Protein AF-A0A5E4MM31-F1 (afdb_monomer)

Solvent-accessible surface area (backbone atoms only — not comparable to full-atom values): 7893 Å² total; per-residue (Å²): 67,57,64,71,58,38,49,63,69,48,47,94,37,66,90,43,96,58,33,68,58,44,39,54,55,53,44,71,45,89,73,89,86,83,89,79,88,56,90,62,36,55,62,55,51,48,58,50,36,41,54,64,51,19,74,62,14,38,76,76,40,54,88,17,50,13,29,71,58,28,82,35,65,78,46,28,76,72,86,76,57,89,46,74,68,46,42,56,56,48,40,58,70,76,43,64,86,67,53,69,68,57,42,57,75,74,40,44,69,45,54,75,69,66,48,59,45,77,41,82,90,77,74,42,76,46,68,70,77,79,129

InterPro domains:
  IPR001564 Nucleoside diphosphate kinase [PR01243] (9-28)
  IPR001564 Nucleoside diphosphate kinase [PR01243] (29-46)
  IPR001564 Nucleoside diphosphate kinase [PR01243] (76-95)
  IPR034907 Nucleoside diphosphate kinase-like domain [PF00334] (2-97)
  IPR034907 Nucleoside diphosphate kinase-like domain [SM00562] (1-102)
  IPR036850 Nucleoside diphosphate kinase-like domain superfamily [G3DSA:3.30.70.141] (1-127)
  IPR036850 Nucleoside diphosphate kinase-like domain superfamily [SSF54919] (3-108)
  IPR037994 Nucleoside diphosphate kinase 6 [PTHR46956] (3-128)

Structure (mmCIF, N/CA/C/O backbone):
data_AF-A0A5E4MM31-F1
#
_entry.id   AF-A0A5E4MM31-F1
#
loop_
_atom_site.group_PDB
_atom_site.id
_atom_site.type_symbol
_atom_site.label_atom_id
_atom_site.label_alt_id
_atom_site.label_comp_id
_atom_site.label_asym_id
_atom_site.label_entity_id
_atom_site.label_seq_id
_atom_site.pdbx_PDB_ins_code
_atom_site.Cartn_x
_atom_site.Cartn_y
_atom_site.Cartn_z
_atom_site.occupancy
_atom_site.B_iso_or_equiv
_atom_site.auth_seq_id
_atom_site.auth_comp_id
_atom_site.auth_asym_id
_atom_site.auth_atom_id
_atom_site.pdbx_PDB_model_num
ATOM 1 N N . MET A 1 1 ? 4.629 13.028 -1.907 1.00 87.81 1 MET A N 1
ATOM 2 C CA . MET A 1 1 ? 5.553 12.596 -0.826 1.00 87.81 1 MET A CA 1
ATOM 3 C C . MET A 1 1 ? 6.885 13.344 -0.938 1.00 87.81 1 MET A C 1
ATOM 5 O O . MET A 1 1 ? 7.306 13.602 -2.060 1.00 87.81 1 MET A O 1
ATOM 9 N N . LYS A 1 2 ? 7.545 13.719 0.173 1.00 92.50 2 LYS A N 1
ATOM 10 C CA . LYS A 1 2 ? 8.907 14.309 0.126 1.00 92.50 2 LYS A CA 1
ATOM 11 C C . LYS A 1 2 ? 9.955 13.233 -0.203 1.00 92.50 2 LYS A C 1
ATOM 13 O O . LYS A 1 2 ? 9.744 12.073 0.135 1.00 92.50 2 LYS A O 1
ATOM 18 N N . LEU A 1 3 ? 11.087 13.615 -0.807 1.00 93.75 3 LEU A N 1
ATOM 19 C CA . LEU A 1 3 ? 12.137 12.676 -1.239 1.00 93.75 3 LEU A CA 1
ATOM 20 C C . LEU A 1 3 ? 12.633 11.764 -0.111 1.00 93.75 3 LEU A C 1
ATOM 22 O O . LEU A 1 3 ? 12.532 10.549 -0.227 1.00 93.75 3 LEU A O 1
ATOM 26 N N . GLU A 1 4 ? 13.059 12.347 1.006 1.00 94.56 4 GLU A N 1
ATOM 27 C CA . GLU A 1 4 ? 13.555 11.599 2.169 1.00 94.56 4 GLU A CA 1
ATOM 28 C C . GLU A 1 4 ? 12.521 10.589 2.704 1.00 94.56 4 GLU A C 1
ATOM 30 O O . GLU A 1 4 ? 12.851 9.462 3.071 1.00 94.56 4 GLU A O 1
ATOM 35 N N . GLN A 1 5 ? 11.237 10.966 2.705 1.00 94.69 5 GLN A N 1
ATOM 36 C CA . GLN A 1 5 ? 10.150 10.086 3.130 1.00 94.69 5 GLN A CA 1
ATOM 37 C C . GLN A 1 5 ? 9.981 8.903 2.164 1.00 94.69 5 GLN A C 1
ATOM 39 O O . GLN A 1 5 ? 9.809 7.774 2.619 1.00 94.69 5 GLN A O 1
ATOM 44 N N . ALA A 1 6 ? 10.090 9.136 0.851 1.00 95.44 6 ALA A N 1
ATOM 45 C CA . ALA A 1 6 ? 10.018 8.087 -0.168 1.00 95.44 6 ALA A CA 1
ATOM 46 C C . ALA A 1 6 ? 11.206 7.119 -0.100 1.00 95.44 6 ALA A C 1
ATOM 48 O O . ALA A 1 6 ? 11.021 5.908 -0.220 1.00 95.44 6 ALA A O 1
ATOM 49 N N . GLU A 1 7 ? 12.416 7.623 0.137 1.00 95.69 7 GLU A N 1
ATOM 50 C CA . GLU A 1 7 ? 13.608 6.786 0.307 1.00 95.69 7 GLU A CA 1
ATOM 51 C C . GLU A 1 7 ? 13.503 5.894 1.547 1.00 95.69 7 GLU A C 1
ATOM 53 O O . GLU A 1 7 ? 13.798 4.699 1.481 1.00 95.69 7 GLU A O 1
ATOM 58 N N . ARG A 1 8 ? 13.014 6.445 2.667 1.00 95.00 8 ARG A N 1
ATOM 59 C CA . ARG A 1 8 ? 12.719 5.664 3.878 1.00 95.00 8 ARG A CA 1
ATOM 60 C C . ARG A 1 8 ? 11.650 4.605 3.619 1.00 95.00 8 ARG A C 1
ATOM 62 O O . ARG A 1 8 ? 11.798 3.477 4.084 1.00 95.00 8 ARG A O 1
ATOM 69 N N . PHE A 1 9 ? 10.605 4.955 2.871 1.00 94.00 9 PHE A N 1
ATOM 70 C CA . PHE A 1 9 ? 9.503 4.054 2.539 1.00 94.00 9 PHE A CA 1
ATOM 71 C C . PHE A 1 9 ? 9.973 2.848 1.712 1.00 94.00 9 PHE A C 1
ATOM 73 O O . PHE A 1 9 ? 9.677 1.710 2.064 1.00 94.00 9 PHE A O 1
ATOM 80 N N . TYR A 1 10 ? 10.779 3.075 0.6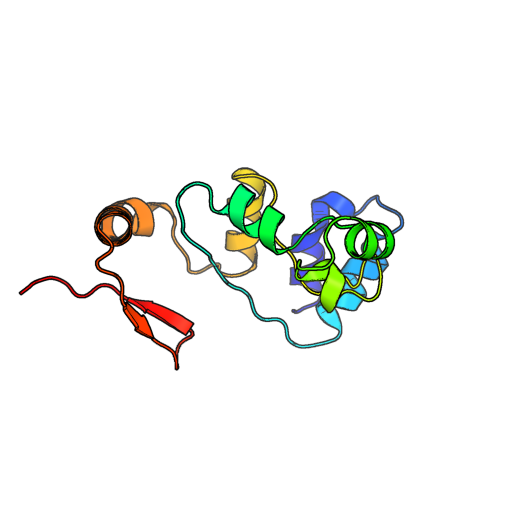70 1.00 93.88 10 TYR A N 1
ATOM 81 C CA . TYR A 1 10 ? 11.289 2.021 -0.219 1.00 93.88 10 TYR A CA 1
ATOM 82 C C . TYR A 1 10 ? 12.664 1.473 0.173 1.00 93.88 10 TYR A C 1
ATOM 84 O O . TYR A 1 10 ? 13.336 0.848 -0.652 1.00 93.88 10 TYR A O 1
ATOM 92 N N . ASN A 1 11 ? 13.107 1.677 1.414 1.00 93.69 11 ASN A N 1
ATOM 93 C CA . ASN A 1 11 ? 14.459 1.314 1.837 1.00 93.69 11 ASN A CA 1
ATOM 94 C C . ASN A 1 11 ? 14.776 -0.182 1.628 1.00 93.69 11 ASN A C 1
ATOM 96 O O . ASN A 1 11 ? 15.894 -0.536 1.257 1.00 93.69 11 ASN A O 1
ATOM 100 N N . GLU A 1 12 ? 13.786 -1.069 1.765 1.00 91.56 12 GLU A N 1
ATOM 101 C CA . GLU A 1 12 ? 13.943 -2.512 1.507 1.00 91.56 12 GLU A CA 1
ATOM 102 C C . GLU A 1 12 ? 14.254 -2.848 0.034 1.00 91.56 12 GLU A C 1
ATOM 104 O O . GLU A 1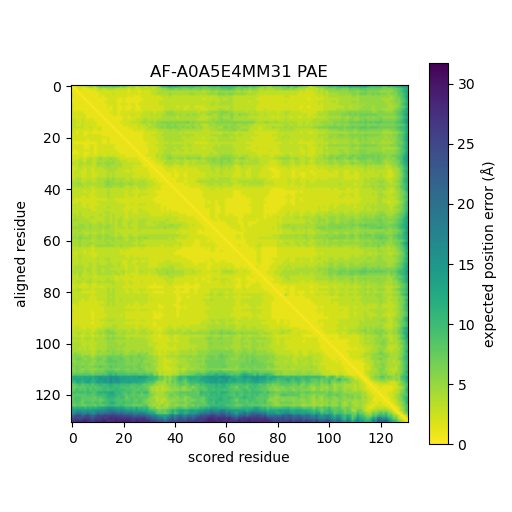 12 ? 14.744 -3.931 -0.290 1.00 91.56 12 GLU A O 1
ATOM 109 N N . HIS A 1 13 ? 13.994 -1.913 -0.879 1.00 92.75 13 HIS A N 1
ATOM 110 C CA . HIS A 1 13 ? 14.273 -2.045 -2.303 1.00 92.75 13 HIS A CA 1
ATOM 111 C C . HIS A 1 13 ? 15.531 -1.300 -2.743 1.00 92.75 13 HIS A C 1
ATOM 113 O O . HIS A 1 13 ? 15.831 -1.333 -3.930 1.00 92.75 13 HIS A O 1
ATOM 119 N N . LYS A 1 14 ? 16.300 -0.681 -1.838 1.00 94.81 14 LYS A N 1
ATOM 120 C CA . LYS A 1 14 ? 17.444 0.187 -2.178 1.00 94.81 14 LYS A CA 1
ATOM 121 C C . LYS A 1 14 ? 18.491 -0.458 -3.098 1.00 94.81 14 LYS A C 1
ATOM 123 O O . LYS A 1 14 ? 19.108 0.231 -3.901 1.00 94.81 14 LYS A O 1
ATOM 128 N N . SER A 1 15 ? 18.669 -1.778 -3.022 1.00 95.38 15 SER A N 1
ATOM 129 C CA . SER A 1 15 ? 19.595 -2.542 -3.876 1.00 95.38 15 SER A CA 1
ATOM 130 C C . SER A 1 15 ? 18.993 -3.020 -5.205 1.00 95.38 15 SER A C 1
ATOM 132 O O . SER A 1 15 ? 19.680 -3.653 -6.008 1.00 95.38 15 SER A O 1
ATOM 134 N N . LYS A 1 16 ? 17.705 -2.771 -5.460 1.00 95.44 16 LYS A N 1
ATOM 135 C CA . LYS A 1 16 ? 17.003 -3.228 -6.664 1.00 95.44 16 LYS A CA 1
ATOM 136 C C . LYS A 1 16 ? 17.157 -2.211 -7.793 1.00 95.44 16 LYS A C 1
ATOM 138 O O . LYS A 1 16 ? 17.020 -1.010 -7.588 1.00 95.44 16 LYS A O 1
ATOM 143 N N . PHE A 1 17 ? 17.328 -2.703 -9.021 1.00 94.50 17 PHE A N 1
ATOM 144 C CA . PHE A 1 17 ? 17.510 -1.867 -10.219 1.00 94.50 17 PHE A CA 1
ATOM 145 C C . PHE A 1 17 ? 16.361 -0.870 -10.476 1.00 94.50 17 PHE A C 1
ATOM 147 O O . PHE A 1 17 ? 16.546 0.132 -11.160 1.00 94.50 17 PHE A O 1
ATOM 154 N N . PHE A 1 18 ? 15.166 -1.138 -9.942 1.00 91.81 18 PHE A N 1
ATOM 155 C CA . PHE A 1 18 ? 13.984 -0.288 -10.090 1.00 91.81 18 PHE A CA 1
ATOM 156 C C . PHE A 1 18 ? 13.802 0.741 -8.960 1.00 91.81 18 PHE A C 1
ATOM 158 O O . PHE A 1 18 ? 12.880 1.550 -9.046 1.00 91.81 18 PHE A O 1
ATOM 165 N N . TYR A 1 19 ? 14.651 0.745 -7.926 1.00 95.19 19 TYR A N 1
ATOM 166 C CA . TYR A 1 19 ? 14.521 1.615 -6.748 1.00 95.19 19 TYR A CA 1
ATOM 167 C C . TYR A 1 19 ? 14.386 3.096 -7.106 1.00 95.19 19 TYR A C 1
ATOM 169 O O . TYR A 1 19 ? 13.400 3.734 -6.745 1.00 95.19 19 TYR A O 1
ATOM 177 N N . ASN A 1 20 ? 15.328 3.617 -7.898 1.00 94.75 20 ASN A N 1
ATOM 178 C CA . ASN A 1 20 ? 15.324 5.024 -8.302 1.00 94.75 20 ASN A CA 1
ATOM 179 C C . ASN A 1 20 ? 14.021 5.393 -9.019 1.00 94.75 20 ASN A C 1
ATOM 181 O O . ASN A 1 20 ? 13.465 6.460 -8.791 1.00 94.75 20 ASN A O 1
ATOM 185 N N . ARG A 1 21 ? 13.478 4.478 -9.833 1.00 94.31 21 ARG A N 1
ATOM 186 C CA . ARG A 1 21 ? 12.209 4.701 -10.533 1.00 94.31 21 ARG A CA 1
ATOM 187 C C . ARG A 1 21 ? 11.024 4.781 -9.565 1.00 94.31 21 ARG A C 1
ATOM 189 O O . ARG A 1 21 ? 10.141 5.602 -9.799 1.00 94.31 21 ARG A O 1
ATOM 196 N N . LEU A 1 22 ? 11.003 3.965 -8.506 1.00 93.31 22 LEU A N 1
ATOM 197 C CA . LEU A 1 22 ? 9.963 4.017 -7.468 1.00 93.31 22 LEU A CA 1
ATOM 198 C C . LEU A 1 22 ? 10.006 5.341 -6.708 1.00 93.31 22 LEU A C 1
ATOM 200 O O . LEU A 1 22 ? 8.984 6.019 -6.612 1.00 93.31 22 LEU A O 1
ATOM 204 N N . VAL A 1 23 ? 11.191 5.730 -6.230 1.00 95.19 23 VAL A N 1
ATOM 205 C CA . VAL A 1 23 ? 11.381 6.978 -5.480 1.00 95.19 23 VAL A CA 1
ATOM 206 C C . VAL A 1 23 ? 10.989 8.176 -6.341 1.00 95.19 23 VAL A C 1
ATOM 208 O O . VAL A 1 23 ? 10.117 8.941 -5.939 1.00 95.19 23 VAL A O 1
ATOM 211 N N . THR A 1 24 ? 11.530 8.290 -7.560 1.00 94.50 24 THR A N 1
ATOM 212 C CA . THR A 1 24 ? 11.206 9.396 -8.475 1.00 94.50 24 THR A CA 1
ATOM 213 C C . THR A 1 24 ? 9.710 9.490 -8.768 1.00 94.50 24 THR A C 1
ATOM 215 O O . THR A 1 24 ? 9.168 10.592 -8.820 1.00 94.50 24 THR A O 1
ATOM 218 N N . PHE A 1 25 ? 9.029 8.358 -8.967 1.00 94.00 25 PHE A N 1
ATOM 219 C CA . PHE A 1 25 ? 7.590 8.359 -9.225 1.00 94.00 25 PHE A CA 1
ATOM 220 C C . PHE A 1 25 ? 6.789 8.815 -8.002 1.00 94.00 25 PHE A C 1
ATOM 222 O O . PHE A 1 25 ? 5.907 9.658 -8.114 1.00 94.00 25 PHE A O 1
ATOM 229 N N . MET A 1 26 ? 7.125 8.322 -6.815 1.00 94.12 26 MET A N 1
ATOM 230 C CA . MET A 1 26 ? 6.393 8.649 -5.586 1.00 94.12 26 MET A CA 1
ATOM 231 C C . MET A 1 26 ? 6.600 10.097 -5.128 1.00 94.12 26 MET A C 1
ATOM 233 O O . MET A 1 26 ? 5.776 10.652 -4.396 1.0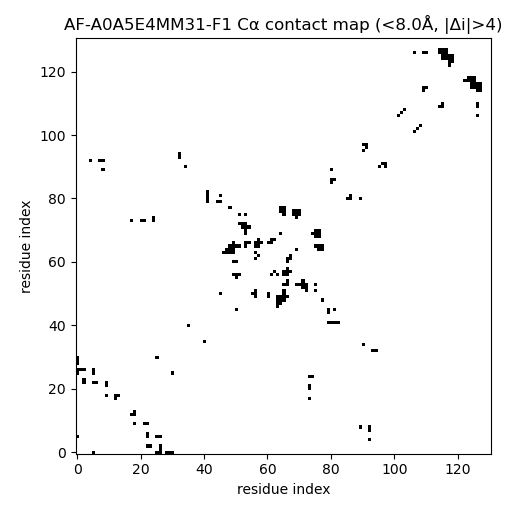0 94.12 26 MET A O 1
ATOM 237 N N . THR A 1 27 ? 7.670 10.733 -5.602 1.00 95.50 27 THR A N 1
ATOM 238 C CA . THR A 1 27 ? 7.956 12.151 -5.377 1.00 95.50 27 THR A CA 1
ATOM 239 C C . THR A 1 27 ? 7.486 13.060 -6.512 1.00 95.50 27 THR A C 1
ATOM 241 O O . THR A 1 27 ? 7.640 14.271 -6.394 1.00 95.50 27 THR A O 1
ATOM 244 N N . SER A 1 28 ? 6.928 12.536 -7.613 1.00 95.06 28 SER A N 1
ATOM 245 C CA . SER A 1 28 ? 6.567 13.363 -8.779 1.00 95.06 28 SER A CA 1
ATOM 246 C C . SER A 1 28 ? 5.274 14.166 -8.605 1.00 95.06 28 SER A C 1
ATOM 248 O O . SER A 1 28 ? 4.907 14.927 -9.495 1.00 95.06 28 SER A O 1
ATOM 250 N N . GLY A 1 29 ? 4.556 13.981 -7.497 1.00 92.62 29 GLY A N 1
ATOM 251 C CA . GLY A 1 29 ? 3.295 14.660 -7.229 1.00 92.62 29 GLY A CA 1
ATOM 252 C C . GLY A 1 29 ? 2.720 14.354 -5.841 1.00 92.62 29 GLY A C 1
ATOM 253 O O . GLY A 1 29 ? 3.338 13.630 -5.044 1.00 92.62 29 GLY A O 1
ATOM 254 N N . PRO A 1 30 ? 1.544 14.925 -5.526 1.00 91.75 30 PRO A N 1
ATOM 255 C CA . PRO A 1 30 ? 0.804 14.578 -4.320 1.00 91.75 30 PRO A CA 1
ATOM 256 C C . PRO A 1 30 ? 0.375 13.105 -4.343 1.00 91.75 30 PRO A C 1
ATOM 258 O O . PRO A 1 30 ? 0.205 12.498 -5.399 1.00 91.75 30 PRO A O 1
ATOM 261 N N . SER A 1 31 ? 0.239 12.527 -3.155 1.00 89.81 31 SER A N 1
ATOM 262 C CA . SER A 1 31 ? -0.215 11.153 -2.930 1.00 89.81 31 SER A CA 1
ATOM 263 C C . SER A 1 31 ? -1.162 11.153 -1.744 1.00 89.81 31 SER A C 1
ATOM 265 O O . SER A 1 31 ? -0.898 11.837 -0.758 1.00 89.81 31 SER A O 1
ATOM 267 N N . GLU A 1 32 ? -2.213 10.348 -1.836 1.00 90.19 32 GLU A N 1
ATOM 268 C CA . GLU A 1 32 ? -3.129 10.093 -0.729 1.00 90.19 32 GLU A CA 1
ATOM 269 C C . GLU A 1 32 ? -2.682 8.840 0.028 1.00 90.19 32 GLU A C 1
ATOM 271 O O . GLU A 1 32 ? -2.341 7.822 -0.584 1.00 90.19 32 GLU A O 1
ATOM 276 N N . ALA A 1 33 ? -2.671 8.916 1.357 1.00 92.06 33 ALA A N 1
ATOM 277 C CA . ALA A 1 33 ? -2.328 7.802 2.232 1.00 92.06 33 ALA A CA 1
ATOM 278 C C . ALA A 1 33 ? -3.536 7.434 3.091 1.00 92.06 33 ALA A C 1
ATOM 280 O O . ALA A 1 33 ? -4.077 8.276 3.803 1.00 92.06 33 ALA A O 1
ATOM 281 N N . TYR A 1 34 ? -3.927 6.162 3.046 1.00 93.25 34 TYR A N 1
ATOM 282 C CA . TYR A 1 34 ? -5.068 5.643 3.791 1.00 93.25 34 TYR A CA 1
ATOM 283 C C . TYR A 1 34 ? -4.624 4.519 4.719 1.00 93.25 34 TYR A C 1
ATOM 285 O O . TYR A 1 34 ? -3.896 3.617 4.301 1.00 93.25 34 TYR A O 1
ATOM 293 N N . LEU A 1 35 ? -5.117 4.542 5.957 1.00 94.44 35 LEU A N 1
ATOM 294 C CA . LEU A 1 35 ? -5.056 3.400 6.859 1.00 94.44 35 LEU A CA 1
ATOM 295 C C . LEU A 1 35 ? -6.392 2.663 6.807 1.00 94.44 35 LEU A C 1
ATOM 297 O O . LEU A 1 35 ? -7.421 3.193 7.223 1.00 94.44 35 LEU A O 1
ATOM 301 N N . LEU A 1 36 ? -6.376 1.452 6.256 1.00 93.50 36 LEU A N 1
ATOM 302 C CA . LEU A 1 36 ? -7.574 0.643 6.059 1.00 93.50 36 LEU A CA 1
ATOM 303 C C . LEU A 1 36 ? -7.662 -0.430 7.144 1.00 93.50 36 LEU A C 1
ATOM 305 O O . LEU A 1 36 ? -6.730 -1.211 7.323 1.00 93.50 36 LEU A O 1
ATOM 309 N N . ALA A 1 37 ? -8.804 -0.495 7.825 1.00 91.25 37 ALA A N 1
ATOM 310 C CA . ALA A 1 37 ? -9.104 -1.531 8.804 1.00 91.25 37 ALA A CA 1
ATOM 311 C C . ALA A 1 37 ? -10.193 -2.464 8.262 1.00 91.25 37 ALA A C 1
ATOM 313 O O . ALA A 1 37 ? -11.191 -2.017 7.697 1.00 91.25 37 ALA A O 1
ATOM 314 N N . ARG A 1 38 ? -9.979 -3.771 8.420 1.00 90.19 38 ARG A N 1
ATOM 315 C CA . ARG A 1 38 ? -10.922 -4.861 8.137 1.00 90.19 38 ARG A CA 1
ATOM 316 C C . ARG A 1 38 ? -10.363 -6.147 8.748 1.00 90.19 38 ARG A C 1
ATOM 318 O O . ARG A 1 38 ? -9.152 -6.266 8.922 1.00 90.19 38 ARG A O 1
ATOM 325 N N . GLU A 1 39 ? -11.218 -7.130 8.996 1.00 90.12 39 GLU A N 1
ATOM 326 C CA . GLU A 1 39 ? -10.756 -8.519 9.015 1.00 90.12 39 GLU A CA 1
ATOM 327 C C . GLU A 1 39 ? -10.106 -8.861 7.661 1.00 90.12 39 GLU A C 1
ATOM 329 O O . GLU A 1 39 ? -10.614 -8.467 6.606 1.00 90.12 39 GLU A O 1
ATOM 334 N N . ASP A 1 40 ? -8.931 -9.490 7.706 1.00 94.31 40 ASP A N 1
ATOM 335 C CA . ASP A 1 40 ? -8.092 -9.801 6.542 1.00 94.31 40 ASP A CA 1
ATOM 336 C C . ASP A 1 40 ? -7.760 -8.597 5.636 1.00 94.31 40 ASP A C 1
ATOM 338 O O . ASP A 1 40 ? -7.617 -8.737 4.417 1.00 94.31 40 ASP A O 1
ATOM 342 N N . ALA A 1 41 ? -7.618 -7.395 6.216 1.00 95.44 41 ALA A N 1
ATOM 343 C CA . ALA A 1 41 ? -7.436 -6.142 5.472 1.00 95.44 41 ALA A CA 1
ATOM 344 C C . ALA A 1 41 ? -6.338 -6.205 4.399 1.00 95.44 41 ALA A C 1
ATOM 346 O O . ALA A 1 41 ? -6.574 -5.786 3.265 1.00 95.44 41 ALA A O 1
ATOM 347 N N . ILE A 1 42 ? -5.166 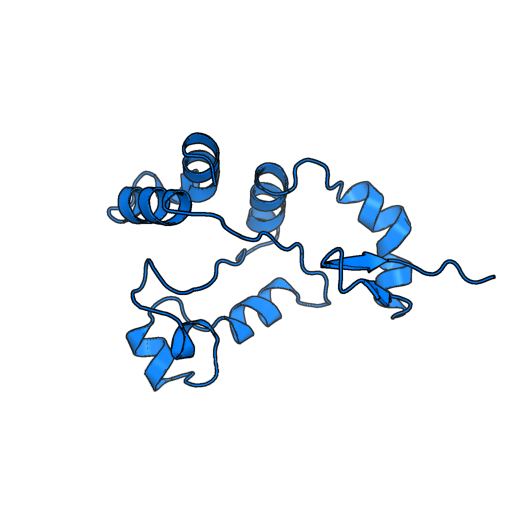-6.764 4.729 1.00 97.12 42 ILE A N 1
ATOM 348 C CA . ILE A 1 42 ? -4.044 -6.899 3.790 1.00 97.12 42 ILE A CA 1
ATOM 349 C C . ILE A 1 42 ? -4.451 -7.762 2.591 1.00 97.12 42 ILE A C 1
ATOM 351 O O . ILE A 1 42 ? -4.323 -7.331 1.444 1.00 97.12 42 ILE A O 1
ATOM 355 N N . ALA A 1 43 ? -4.971 -8.966 2.835 1.00 97.56 43 ALA A N 1
ATOM 356 C CA . ALA A 1 43 ? -5.341 -9.900 1.775 1.00 97.56 43 ALA A CA 1
ATOM 357 C C . ALA A 1 43 ? -6.447 -9.323 0.879 1.00 97.56 43 ALA A C 1
ATOM 359 O O . ALA A 1 43 ? -6.333 -9.340 -0.350 1.00 97.56 43 ALA A O 1
ATOM 360 N N . VAL A 1 44 ? -7.479 -8.740 1.491 1.00 97.81 44 VAL A N 1
ATOM 361 C CA . VAL A 1 44 ? -8.598 -8.099 0.793 1.00 97.81 44 VAL A CA 1
ATOM 362 C C . VAL A 1 44 ? -8.118 -6.932 -0.068 1.00 97.81 44 VAL A C 1
ATOM 364 O O . VAL A 1 44 ? -8.468 -6.859 -1.249 1.00 97.81 44 VAL A O 1
ATOM 367 N N . TRP A 1 45 ? -7.310 -6.025 0.488 1.00 97.88 45 TRP A N 1
ATOM 368 C CA . TRP A 1 45 ? -6.803 -4.869 -0.252 1.00 97.88 45 TRP A CA 1
ATOM 369 C C . TRP A 1 45 ? -5.918 -5.306 -1.419 1.00 97.88 45 TRP A C 1
ATOM 371 O O . TRP A 1 45 ? -6.091 -4.838 -2.543 1.00 97.88 45 TRP A O 1
ATOM 381 N N . ARG A 1 46 ? -5.021 -6.273 -1.200 1.00 97.81 46 ARG A N 1
ATOM 382 C CA . ARG A 1 46 ? -4.155 -6.814 -2.258 1.00 97.81 46 ARG A CA 1
ATOM 383 C C . ARG A 1 46 ? -4.938 -7.503 -3.369 1.00 97.81 46 ARG A C 1
ATOM 385 O O . ARG A 1 46 ? -4.581 -7.340 -4.536 1.00 97.81 46 ARG A O 1
ATOM 392 N N . CYS A 1 47 ? -6.011 -8.214 -3.028 1.00 97.50 47 CYS A N 1
ATOM 393 C CA . CYS A 1 47 ? -6.925 -8.798 -4.006 1.00 97.50 47 CYS A CA 1
ATOM 394 C C . CYS A 1 47 ? -7.590 -7.710 -4.866 1.00 97.50 47 CYS A C 1
ATOM 396 O O . CYS A 1 47 ? -7.561 -7.791 -6.094 1.00 97.50 47 CYS A O 1
ATOM 398 N N . LEU A 1 48 ? -8.099 -6.644 -4.238 1.00 97.88 48 LEU A N 1
ATOM 399 C CA . LEU A 1 48 ? -8.732 -5.522 -4.938 1.00 97.88 48 LEU A CA 1
ATOM 400 C C . LEU A 1 48 ? -7.748 -4.754 -5.840 1.00 97.88 48 LEU A C 1
ATOM 402 O O . LEU A 1 48 ? -8.093 -4.365 -6.960 1.00 97.88 48 LEU A O 1
ATOM 406 N N . MET A 1 49 ? -6.511 -4.561 -5.372 1.00 98.06 49 MET A N 1
ATOM 407 C CA . MET A 1 49 ? -5.444 -3.946 -6.162 1.00 98.06 49 MET A CA 1
ATOM 408 C C . MET A 1 49 ? -5.077 -4.786 -7.386 1.00 98.06 49 MET A C 1
ATOM 410 O O . MET A 1 49 ? -4.868 -4.225 -8.460 1.00 98.06 49 MET A O 1
ATOM 414 N N . GLY A 1 50 ? -4.992 -6.108 -7.228 1.00 97.75 50 GLY A N 1
ATOM 415 C CA . GLY A 1 50 ? -4.535 -7.048 -8.249 1.00 97.75 50 GLY A CA 1
ATOM 416 C C . GLY A 1 50 ? -3.004 -7.221 -8.307 1.00 97.75 50 GLY A C 1
ATOM 417 O O . GLY A 1 50 ? -2.251 -6.556 -7.586 1.00 97.75 50 GLY A O 1
ATOM 418 N N . PRO A 1 51 ? -2.497 -8.131 -9.160 1.00 95.94 51 PRO A N 1
ATOM 419 C CA . PRO A 1 51 ? -1.061 -8.365 -9.334 1.00 95.94 51 PRO A CA 1
ATOM 420 C C . PRO A 1 51 ? -0.250 -7.122 -9.745 1.00 95.94 51 PRO A C 1
ATOM 422 O O . PRO A 1 51 ? -0.710 -6.302 -10.533 1.00 95.94 51 PRO A O 1
ATOM 425 N N . THR A 1 52 ? 1.004 -7.028 -9.283 1.00 94.69 52 THR A N 1
ATOM 426 C CA . THR A 1 52 ? 1.930 -5.911 -9.586 1.00 94.69 52 THR A CA 1
ATOM 427 C C . THR A 1 52 ? 2.237 -5.760 -11.077 1.00 94.69 52 THR A C 1
ATOM 429 O O . THR A 1 52 ? 2.393 -4.641 -11.557 1.00 94.69 52 THR A O 1
ATOM 432 N N . LYS A 1 53 ? 2.334 -6.883 -11.807 1.00 95.44 53 LYS A N 1
ATOM 433 C CA . LYS A 1 53 ? 2.649 -6.900 -13.241 1.00 95.44 53 LYS A CA 1
ATOM 434 C C . LYS A 1 53 ? 1.432 -6.466 -14.049 1.00 95.44 53 LYS A C 1
ATOM 436 O O . LYS A 1 53 ? 0.575 -7.307 -14.327 1.00 95.44 53 LYS A O 1
ATOM 441 N N . VAL A 1 54 ? 1.356 -5.187 -14.417 1.00 94.62 54 VAL A N 1
ATOM 442 C CA . VAL A 1 54 ? 0.134 -4.550 -14.952 1.00 94.62 54 VAL A CA 1
ATOM 443 C C . VAL A 1 54 ? -0.389 -5.281 -16.185 1.00 94.62 54 VAL A C 1
ATOM 445 O O . VAL A 1 54 ? -1.557 -5.651 -16.221 1.00 94.62 54 VAL A O 1
ATOM 448 N N . PHE A 1 55 ? 0.481 -5.598 -17.145 1.00 94.44 55 PHE A N 1
ATOM 449 C CA . PHE A 1 55 ? 0.075 -6.295 -18.368 1.00 94.44 55 PHE A CA 1
ATOM 450 C C . PHE A 1 55 ? -0.534 -7.681 -18.085 1.00 94.44 55 PHE A C 1
ATOM 452 O O . PHE A 1 55 ? -1.582 -8.043 -18.613 1.00 94.44 55 PHE A O 1
ATOM 459 N N . LYS A 1 56 ? 0.073 -8.456 -17.175 1.00 94.25 56 LYS A N 1
ATOM 460 C CA . LYS A 1 56 ? -0.479 -9.755 -16.750 1.00 94.25 56 LYS A CA 1
ATOM 461 C C . LYS A 1 56 ? -1.773 -9.579 -15.947 1.00 94.25 56 LYS A C 1
ATOM 463 O O . LYS A 1 56 ? -2.682 -10.402 -16.053 1.00 94.25 56 LYS A O 1
ATOM 468 N N . CYS A 1 57 ? -1.845 -8.529 -15.135 1.00 96.25 57 CYS A N 1
ATOM 469 C CA . CYS A 1 57 ? -3.007 -8.170 -14.331 1.00 96.25 57 CYS A CA 1
ATOM 470 C C . CYS A 1 57 ? -4.219 -7.855 -15.219 1.00 96.25 57 CYS A C 1
ATOM 472 O O . CYS A 1 57 ? -5.290 -8.397 -14.981 1.00 96.25 57 CYS A O 1
ATOM 474 N N . GLN A 1 58 ? -4.032 -7.092 -16.298 1.00 96.88 58 GLN A N 1
ATOM 475 C CA . GLN A 1 58 ? -5.079 -6.775 -17.277 1.00 96.88 58 GLN A CA 1
ATOM 476 C C . GLN A 1 58 ? -5.706 -8.022 -17.907 1.00 96.88 58 GLN A C 1
ATOM 478 O O . GLN A 1 58 ? -6.919 -8.078 -18.069 1.00 96.88 58 GLN A O 1
ATOM 483 N N . LEU A 1 59 ? -4.894 -9.038 -18.207 1.00 96.56 59 LEU A N 1
ATOM 484 C CA . LEU A 1 59 ? -5.371 -10.286 -18.809 1.00 96.56 59 LEU A CA 1
ATOM 485 C C . LEU A 1 59 ? -6.068 -11.210 -17.800 1.00 96.56 59 LEU A C 1
ATOM 487 O O . LEU A 1 59 ? -7.073 -11.832 -18.122 1.00 96.56 59 LEU A O 1
ATOM 491 N N . SER A 1 60 ? -5.520 -11.332 -16.589 1.00 97.19 60 SER A N 1
ATOM 492 C CA . SER A 1 60 ? -5.977 -12.324 -15.599 1.00 97.19 60 SER A CA 1
ATOM 493 C C . SER A 1 60 ? -7.000 -11.792 -14.593 1.00 97.19 60 SER A C 1
ATOM 495 O O . SER A 1 60 ? -7.812 -12.556 -14.085 1.00 97.19 60 SER A O 1
ATOM 497 N N . HIS A 1 61 ? -6.959 -10.494 -14.293 1.00 97.69 61 HIS A N 1
ATOM 498 C CA . HIS A 1 61 ? -7.765 -9.830 -13.269 1.00 97.69 61 HIS A CA 1
ATOM 499 C C . HIS A 1 61 ? -8.267 -8.458 -13.774 1.00 97.69 61 HIS A C 1
ATOM 501 O O . HIS A 1 61 ? -8.019 -7.434 -13.124 1.00 97.69 61 HIS A O 1
ATOM 507 N N . PRO A 1 62 ? -8.992 -8.402 -14.913 1.00 97.50 62 PRO A N 1
ATOM 508 C CA . PRO A 1 62 ? -9.332 -7.155 -15.617 1.00 97.50 62 PRO A CA 1
ATOM 509 C C . PRO A 1 62 ? -10.137 -6.155 -14.772 1.00 97.50 62 PRO A C 1
ATOM 511 O O . PRO A 1 62 ? -10.157 -4.960 -15.055 1.00 97.50 62 PRO A O 1
ATOM 514 N N . ASN A 1 63 ? -10.792 -6.632 -13.710 1.00 97.81 63 ASN A N 1
ATOM 515 C CA . ASN A 1 63 ? -11.642 -5.811 -12.854 1.00 97.81 63 ASN A CA 1
ATOM 516 C C . ASN A 1 63 ? -10.911 -5.115 -11.693 1.00 97.81 63 ASN A C 1
ATOM 518 O O . ASN A 1 63 ? -11.524 -4.287 -11.019 1.00 97.81 63 ASN A O 1
ATOM 522 N N . THR A 1 64 ? -9.633 -5.429 -11.470 1.00 98.44 64 THR A N 1
ATOM 523 C CA . THR A 1 64 ? -8.822 -4.887 -10.365 1.00 98.44 64 THR A CA 1
ATOM 524 C C . THR A 1 64 ? -8.299 -3.479 -10.646 1.00 98.44 64 THR A C 1
ATOM 526 O O . THR A 1 64 ? -8.249 -3.033 -11.795 1.00 98.44 64 THR A O 1
ATOM 529 N N . ILE A 1 65 ? -7.881 -2.766 -9.596 1.00 98.19 65 ILE A N 1
ATOM 530 C CA . ILE A 1 65 ? -7.426 -1.369 -9.710 1.00 98.19 65 ILE A CA 1
ATOM 531 C C . ILE A 1 65 ? -6.206 -1.257 -10.637 1.00 98.19 65 ILE A C 1
ATOM 533 O O . ILE A 1 65 ? -6.195 -0.425 -11.546 1.00 98.19 65 ILE A O 1
ATOM 537 N N . ARG A 1 66 ? -5.199 -2.123 -10.462 1.00 98.25 66 ARG A N 1
ATOM 538 C CA . ARG A 1 66 ? -3.983 -2.133 -11.294 1.00 98.25 66 ARG A CA 1
ATOM 539 C C . ARG A 1 66 ? -4.276 -2.456 -12.748 1.00 98.25 66 ARG A C 1
ATOM 541 O O . ARG A 1 66 ? -3.624 -1.892 -13.619 1.00 98.25 66 ARG A O 1
ATOM 548 N N . ALA A 1 67 ? -5.244 -3.330 -13.018 1.00 97.88 67 ALA A N 1
ATOM 549 C CA . ALA A 1 67 ? -5.647 -3.634 -14.385 1.00 97.88 67 ALA A CA 1
ATOM 550 C C . ALA A 1 67 ? -6.265 -2.409 -15.076 1.00 97.88 67 ALA A C 1
ATOM 552 O O . ALA A 1 67 ? -5.895 -2.084 -16.204 1.00 97.88 67 ALA A O 1
ATOM 553 N N . LYS A 1 68 ? -7.170 -1.710 -14.384 1.00 97.88 68 LYS A N 1
ATOM 554 C CA . LYS A 1 68 ? -7.912 -0.570 -14.941 1.00 97.88 68 LYS A CA 1
ATOM 555 C C . LYS A 1 68 ? -7.090 0.712 -15.054 1.00 97.88 68 LYS A C 1
ATOM 557 O O . LYS A 1 68 ? -7.332 1.502 -15.962 1.00 97.88 68 LYS A O 1
ATOM 562 N N . HIS A 1 69 ? -6.158 0.936 -14.128 1.00 97.56 69 HIS A N 1
ATOM 563 C CA . HIS A 1 69 ? -5.498 2.237 -13.963 1.00 97.56 69 HIS A CA 1
ATOM 564 C C . HIS A 1 69 ? -3.966 2.173 -13.969 1.00 97.56 69 HIS A C 1
ATOM 566 O O . HIS A 1 69 ? -3.307 3.212 -13.968 1.00 97.56 69 HIS A O 1
ATOM 572 N N . GLY A 1 70 ? -3.373 0.978 -13.959 1.00 96.31 70 GLY A N 1
ATOM 573 C CA . GLY A 1 70 ? -1.927 0.820 -14.040 1.00 96.31 70 GLY A CA 1
ATOM 574 C C . GLY A 1 70 ? -1.397 1.132 -15.439 1.00 96.31 70 GLY A C 1
ATOM 575 O O . GLY A 1 70 ? -1.999 0.762 -16.443 1.00 96.31 70 GLY A O 1
ATOM 576 N N . LEU A 1 71 ? -0.231 1.775 -15.496 1.00 94.44 71 LEU A N 1
ATOM 577 C CA . LEU A 1 71 ? 0.483 2.071 -16.741 1.00 94.44 71 LEU A CA 1
ATOM 578 C C . LEU A 1 71 ? 1.684 1.141 -16.932 1.00 94.44 71 LEU A C 1
ATOM 580 O O . LEU A 1 71 ? 1.934 0.652 -18.028 1.00 94.44 71 LEU A O 1
ATOM 584 N N . THR A 1 72 ? 2.446 0.903 -15.862 1.00 93.12 72 THR A N 1
ATOM 585 C CA . THR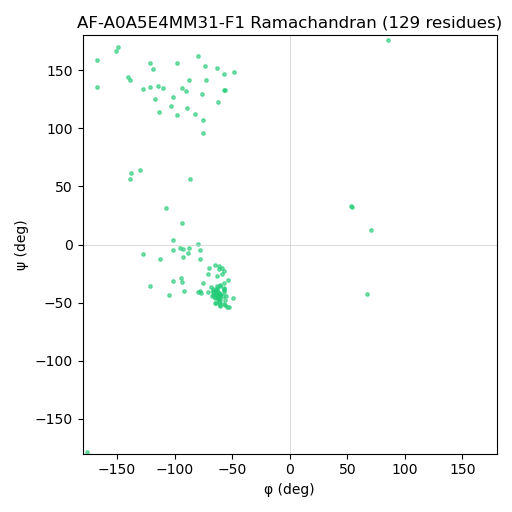 A 1 72 ? 3.629 0.027 -15.853 1.00 93.12 72 THR A CA 1
ATOM 586 C C . THR A 1 72 ? 3.803 -0.618 -14.480 1.00 93.12 72 THR A C 1
ATOM 588 O O . THR A 1 72 ? 3.184 -0.187 -13.510 1.00 93.12 72 THR A O 1
ATOM 591 N N . ASP A 1 73 ? 4.699 -1.599 -14.356 1.00 89.94 73 ASP A N 1
ATOM 592 C CA . ASP A 1 73 ? 4.951 -2.309 -13.090 1.00 89.94 73 ASP A CA 1
ATOM 593 C C . ASP A 1 73 ? 5.401 -1.389 -11.937 1.00 89.94 73 ASP A C 1
ATOM 595 O O . ASP A 1 73 ? 5.161 -1.702 -10.774 1.00 89.94 73 ASP A O 1
ATOM 599 N N . THR A 1 74 ? 6.006 -0.236 -12.245 1.00 90.25 74 THR A N 1
ATOM 600 C CA . THR A 1 74 ? 6.401 0.792 -11.259 1.00 90.25 74 THR A CA 1
ATOM 601 C C . THR A 1 74 ? 5.444 1.987 -11.201 1.00 90.25 74 THR A C 1
ATOM 603 O O . THR A 1 74 ? 5.654 2.894 -10.405 1.00 90.25 74 THR A O 1
ATOM 606 N N . ARG A 1 75 ? 4.433 2.037 -12.078 1.00 93.12 75 ARG A N 1
ATOM 607 C CA . ARG A 1 75 ? 3.375 3.062 -12.127 1.00 93.12 75 ARG A CA 1
ATOM 608 C C . ARG A 1 75 ? 2.025 2.358 -12.201 1.00 93.12 75 ARG A C 1
ATOM 610 O O . ARG A 1 75 ? 1.330 2.411 -13.213 1.00 93.12 75 ARG A O 1
ATOM 617 N 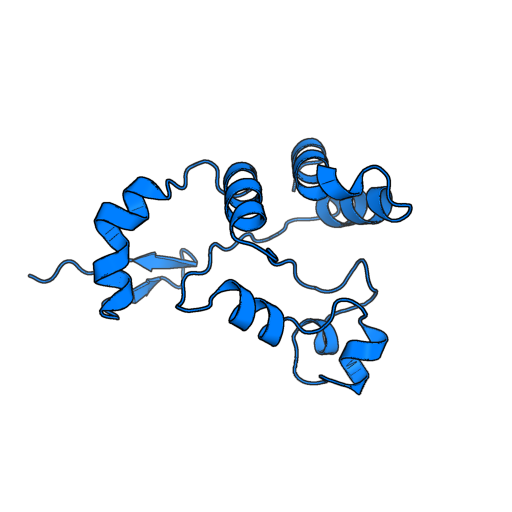N . ASN A 1 76 ? 1.698 1.630 -11.144 1.00 95.06 76 ASN A N 1
ATOM 618 C CA . ASN A 1 76 ? 0.599 0.668 -11.107 1.00 95.06 76 ASN A CA 1
ATOM 619 C C . ASN A 1 76 ? -0.592 1.165 -10.261 1.00 95.06 76 ASN A C 1
ATOM 621 O O . ASN A 1 76 ? -1.308 0.371 -9.670 1.00 95.06 76 ASN A O 1
ATOM 625 N N . ALA A 1 77 ? -0.816 2.480 -10.220 1.00 95.31 77 ALA A N 1
ATOM 626 C CA . ALA A 1 77 ? -1.925 3.165 -9.543 1.00 95.31 77 ALA A CA 1
ATOM 627 C C . ALA A 1 77 ? -1.953 3.112 -8.002 1.00 95.31 77 ALA A C 1
ATOM 629 O O . ALA A 1 77 ? -2.219 4.143 -7.393 1.00 95.31 77 ALA A O 1
ATOM 630 N N . THR A 1 78 ? -1.683 1.971 -7.359 1.00 96.19 78 THR A N 1
ATOM 631 C CA . THR A 1 78 ? -1.823 1.828 -5.898 1.00 96.19 78 THR A CA 1
ATOM 632 C C . THR A 1 78 ? -0.714 1.010 -5.239 1.00 96.19 78 THR A C 1
ATOM 634 O O . THR A 1 78 ? -0.254 -0.022 -5.748 1.00 96.19 78 THR A O 1
ATOM 637 N N . HIS A 1 79 ? -0.363 1.445 -4.028 1.00 95.81 79 HIS A N 1
ATOM 638 C CA . HIS A 1 79 ? 0.461 0.712 -3.070 1.00 95.81 79 HIS A CA 1
ATOM 639 C C . HIS A 1 79 ? -0.412 -0.012 -2.035 1.00 95.81 79 HIS A C 1
ATOM 641 O O . HIS A 1 79 ? -1.544 0.388 -1.759 1.00 95.81 79 HIS A O 1
ATOM 647 N N . GLY A 1 80 ? 0.130 -1.068 -1.438 1.00 95.88 80 GLY A N 1
ATOM 648 C CA . GLY A 1 80 ? -0.444 -1.672 -0.246 1.00 95.88 80 GLY A CA 1
ATOM 649 C C . GLY A 1 80 ? 0.528 -2.647 0.394 1.00 95.88 80 GLY A C 1
ATOM 650 O O . GLY A 1 80 ? 1.127 -3.469 -0.309 1.00 95.88 80 GLY A O 1
ATOM 651 N N . SER A 1 81 ? 0.630 -2.544 1.716 1.00 96.62 81 SER A N 1
ATOM 652 C CA . SER A 1 81 ? 1.427 -3.394 2.596 1.00 96.62 81 SER A CA 1
ATOM 653 C C . SER A 1 81 ? 1.198 -4.887 2.297 1.00 96.62 81 SER A C 1
ATOM 655 O O . SER A 1 81 ? 0.121 -5.285 1.831 1.00 96.62 81 SER A O 1
ATOM 657 N N . ASP A 1 82 ? 2.212 -5.725 2.501 1.00 95.06 82 ASP A N 1
ATOM 658 C CA . ASP A 1 82 ? 2.171 -7.170 2.226 1.00 95.06 82 ASP A CA 1
ATOM 659 C C . ASP A 1 82 ? 2.241 -8.061 3.474 1.00 95.06 82 ASP A C 1
ATOM 661 O O . ASP A 1 82 ? 1.917 -9.245 3.386 1.00 95.06 82 ASP A O 1
ATOM 665 N N . SER A 1 83 ? 2.578 -7.482 4.624 1.00 95.81 83 SER A N 1
ATOM 666 C CA . SER A 1 83 ? 2.627 -8.133 5.937 1.00 95.81 83 SER A CA 1
ATOM 667 C C . SER A 1 83 ? 2.345 -7.154 7.084 1.00 95.81 83 SER A C 1
ATOM 669 O O . SER A 1 83 ? 2.421 -5.936 6.902 1.00 95.81 83 SER A O 1
ATOM 671 N N . ASP A 1 84 ? 2.090 -7.658 8.291 1.00 94.75 84 ASP A N 1
ATOM 672 C CA . ASP A 1 84 ? 1.928 -6.817 9.485 1.00 94.75 84 ASP A CA 1
ATOM 673 C C . ASP A 1 84 ? 3.185 -5.985 9.798 1.00 94.75 84 ASP A C 1
ATOM 675 O O . ASP A 1 84 ? 3.090 -4.833 10.231 1.00 94.75 84 ASP A O 1
ATOM 679 N N . GLU A 1 85 ? 4.378 -6.527 9.540 1.00 95.50 85 GLU A N 1
ATOM 680 C CA . GLU A 1 85 ? 5.646 -5.806 9.693 1.00 95.50 85 GLU A CA 1
ATOM 681 C C . GLU A 1 85 ? 5.734 -4.626 8.721 1.00 95.50 85 GLU A C 1
ATOM 683 O O . GLU A 1 85 ? 6.134 -3.525 9.118 1.00 95.50 85 GLU A O 1
ATOM 688 N N . SER A 1 86 ? 5.330 -4.834 7.462 1.00 95.62 86 SER A N 1
ATOM 689 C CA . SER A 1 86 ? 5.264 -3.755 6.470 1.00 95.62 86 SER A CA 1
ATOM 690 C C . SER A 1 86 ? 4.234 -2.694 6.871 1.00 95.62 86 SER A C 1
ATOM 692 O O . SER A 1 86 ? 4.566 -1.513 6.837 1.00 95.62 86 SER A O 1
ATOM 694 N N . VAL A 1 87 ? 3.053 -3.082 7.381 1.00 95.94 87 VAL A N 1
ATOM 695 C CA . VAL A 1 87 ? 2.029 -2.143 7.879 1.00 95.94 87 VAL A CA 1
ATOM 696 C C . VAL A 1 87 ? 2.597 -1.242 8.973 1.00 95.94 87 VAL A C 1
ATOM 698 O O . VAL A 1 87 ? 2.505 -0.021 8.865 1.00 95.94 87 VAL A O 1
ATOM 701 N N . ARG A 1 88 ? 3.231 -1.806 10.010 1.00 94.69 88 ARG A N 1
ATOM 702 C CA . ARG A 1 88 ? 3.793 -1.007 11.117 1.00 94.69 88 ARG A CA 1
ATOM 703 C C . ARG A 1 88 ? 4.858 -0.025 10.634 1.00 94.69 88 ARG A C 1
ATOM 705 O O . ARG A 1 88 ? 4.855 1.137 11.039 1.00 94.69 88 ARG A O 1
ATOM 712 N N . ARG A 1 89 ? 5.755 -0.480 9.754 1.00 95.12 89 ARG A N 1
ATOM 713 C CA . ARG A 1 89 ? 6.812 0.358 9.176 1.00 95.12 89 ARG A CA 1
ATOM 714 C C . ARG A 1 89 ? 6.231 1.487 8.326 1.00 95.12 89 ARG A C 1
ATOM 716 O O . ARG A 1 89 ? 6.619 2.640 8.495 1.00 95.12 89 ARG A O 1
ATOM 723 N N . GLU A 1 90 ? 5.326 1.157 7.412 1.00 96.12 90 GLU A N 1
ATOM 724 C CA . GLU A 1 90 ? 4.731 2.103 6.466 1.00 96.12 90 GLU A CA 1
ATOM 725 C C . GLU A 1 90 ? 3.857 3.136 7.182 1.00 96.12 90 GLU A C 1
ATOM 727 O O . GLU A 1 90 ? 3.991 4.331 6.916 1.00 96.12 90 GLU A O 1
ATOM 732 N N . VAL A 1 91 ? 3.032 2.716 8.147 1.00 95.94 91 VAL A N 1
ATOM 733 C CA . VAL A 1 91 ? 2.216 3.623 8.971 1.00 95.94 91 VAL A CA 1
ATOM 734 C C . VAL A 1 91 ? 3.096 4.570 9.781 1.00 95.94 91 VAL A C 1
ATOM 736 O O . VAL A 1 91 ? 2.843 5.771 9.768 1.00 95.94 91 VAL A O 1
ATOM 739 N N . GLY A 1 92 ? 4.185 4.086 10.388 1.00 94.88 92 GLY A N 1
ATOM 740 C CA . GLY A 1 92 ? 5.129 4.949 11.107 1.00 94.88 92 GLY A CA 1
ATOM 741 C C . GLY A 1 92 ? 5.807 6.013 10.230 1.00 94.88 92 GLY A C 1
ATOM 742 O O . GLY A 1 92 ? 6.284 7.024 10.743 1.00 94.88 92 GLY A O 1
ATOM 743 N N . ILE A 1 93 ? 5.845 5.816 8.907 1.00 94.12 93 ILE A N 1
ATOM 744 C CA . ILE A 1 93 ? 6.382 6.786 7.939 1.00 94.12 93 ILE A CA 1
ATOM 745 C C . ILE A 1 93 ? 5.284 7.714 7.403 1.00 94.12 93 ILE A C 1
ATOM 747 O O . ILE A 1 93 ? 5.538 8.902 7.192 1.00 94.12 93 ILE A O 1
ATOM 751 N N . MET A 1 94 ? 4.091 7.184 7.130 1.00 93.75 94 MET A N 1
ATOM 752 C CA . MET A 1 94 ? 3.025 7.891 6.410 1.00 93.75 94 MET A CA 1
ATOM 753 C C . MET A 1 94 ? 2.029 8.600 7.322 1.00 93.75 94 MET A C 1
ATOM 755 O O . MET A 1 94 ? 1.494 9.640 6.946 1.00 93.75 94 MET A O 1
ATOM 759 N N . ILE A 1 95 ? 1.778 8.041 8.503 1.00 93.00 95 ILE A N 1
ATOM 760 C CA . ILE A 1 95 ? 0.777 8.502 9.467 1.00 93.00 95 ILE A CA 1
ATOM 761 C C . ILE A 1 95 ? 1.409 8.423 10.871 1.00 93.00 95 ILE A C 1
ATOM 763 O O . ILE A 1 95 ? 0.951 7.657 11.718 1.00 93.00 95 ILE A O 1
ATOM 767 N N . PRO A 1 96 ? 2.503 9.168 11.130 1.00 91.94 96 PRO A N 1
ATOM 768 C CA . PRO A 1 96 ? 3.302 9.030 12.352 1.00 91.94 96 PRO A CA 1
ATOM 769 C C . PRO A 1 96 ? 2.529 9.334 13.645 1.00 91.94 96 PRO A C 1
ATOM 771 O O . PRO A 1 96 ? 2.962 8.941 14.722 1.00 91.94 96 PRO A O 1
ATOM 774 N N . GLN A 1 97 ? 1.392 10.027 13.552 1.00 92.19 97 GLN A N 1
ATOM 775 C CA . GLN A 1 97 ? 0.492 10.290 14.673 1.00 92.19 97 GLN A CA 1
ATOM 776 C C . GLN A 1 97 ? -0.402 9.097 15.049 1.00 92.19 97 GLN A C 1
ATOM 778 O O . GLN A 1 97 ? -1.058 9.139 16.088 1.00 92.19 97 GLN A O 1
ATOM 783 N N . PHE A 1 98 ? -0.484 8.058 14.212 1.00 93.44 98 PHE A N 1
ATOM 784 C CA . PHE A 1 98 ? -1.315 6.893 14.495 1.00 93.44 98 PHE A CA 1
ATOM 785 C C . PHE A 1 98 ? -0.655 5.988 15.541 1.00 93.44 98 PHE A C 1
ATOM 787 O O . PHE A 1 98 ? 0.496 5.581 15.391 1.00 93.44 98 PHE A O 1
ATOM 794 N N . CYS A 1 99 ? -1.410 5.627 16.579 1.00 93.81 99 CYS A N 1
ATOM 795 C CA . CYS A 1 99 ? -0.971 4.719 17.635 1.00 93.81 99 CYS A CA 1
ATOM 796 C C . CYS A 1 99 ? -1.791 3.426 17.586 1.00 93.81 99 CYS A C 1
ATOM 798 O O . CYS A 1 99 ? -2.994 3.428 17.859 1.00 93.81 99 CYS A O 1
ATOM 800 N N . PHE A 1 100 ? -1.128 2.313 17.262 1.00 93.06 100 PHE A N 1
ATOM 801 C CA . PHE A 1 100 ? -1.768 0.999 17.170 1.00 93.06 100 PHE A CA 1
ATOM 802 C C . PHE A 1 100 ? -2.343 0.550 18.511 1.00 93.06 100 PHE A C 1
ATOM 804 O O . PHE A 1 100 ? -3.445 0.010 18.556 1.00 93.06 100 PHE A O 1
ATOM 811 N N . GLU A 1 101 ? -1.622 0.783 19.604 1.00 94.19 101 GLU A N 1
ATOM 812 C CA . GLU A 1 101 ? -2.027 0.387 20.950 1.00 94.19 101 GLU A CA 1
ATOM 813 C C . GLU A 1 101 ? -3.287 1.134 21.385 1.00 94.19 101 GLU A C 1
ATOM 815 O O . GLU A 1 101 ? -4.230 0.511 21.873 1.00 94.19 101 GLU A O 1
ATOM 820 N N . HIS A 1 102 ? -3.331 2.447 21.143 1.00 93.12 102 HIS A N 1
ATOM 821 C CA . HIS A 1 102 ? -4.507 3.266 21.418 1.00 93.12 102 HIS A CA 1
ATOM 822 C C . HIS A 1 102 ? -5.713 2.791 20.605 1.00 93.12 102 HIS A C 1
ATOM 824 O O . HIS A 1 102 ? -6.766 2.521 21.179 1.00 93.12 102 HIS A O 1
ATOM 830 N N . TRP A 1 103 ? -5.547 2.606 19.290 1.00 91.38 103 TRP A N 1
ATOM 831 C CA . TRP A 1 103 ? -6.618 2.112 18.422 1.00 91.38 103 TRP A CA 1
ATOM 832 C C . TRP A 1 103 ? -7.140 0.748 18.893 1.00 91.38 103 TRP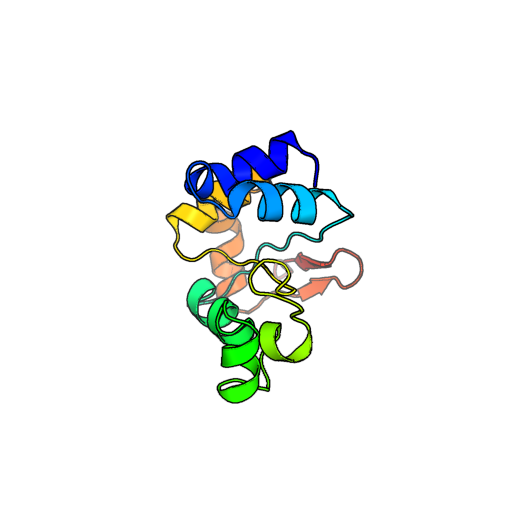 A C 1
ATOM 834 O O . TRP A 1 103 ? -8.347 0.535 19.013 1.00 91.38 103 TRP A O 1
ATOM 844 N N . LYS A 1 104 ? -6.234 -0.167 19.250 1.00 90.94 104 LYS A N 1
ATOM 845 C CA . LYS A 1 104 ? -6.587 -1.501 19.743 1.00 90.94 104 LYS A CA 1
ATOM 846 C C . LYS A 1 104 ? -7.420 -1.446 21.026 1.00 90.94 104 LYS A C 1
ATOM 848 O O . LYS A 1 104 ? -8.379 -2.196 21.180 1.00 90.94 104 LYS A O 1
ATOM 853 N N . GLN A 1 105 ? -7.049 -0.567 21.953 1.00 92.06 105 GLN A N 1
ATOM 854 C CA . GLN A 1 105 ? -7.698 -0.456 23.261 1.00 92.06 105 GLN A CA 1
ATOM 855 C C . GLN A 1 105 ? -9.026 0.301 23.200 1.00 92.06 105 GLN A C 1
ATOM 857 O O . GLN A 1 105 ? -9.981 -0.087 23.871 1.00 92.06 105 GLN A O 1
ATOM 862 N N . MET A 1 106 ? -9.089 1.368 22.405 1.00 89.62 106 MET A N 1
ATOM 863 C CA . MET A 1 106 ? -10.193 2.328 22.446 1.00 89.62 106 MET A CA 1
ATOM 864 C C . MET A 1 106 ? -11.208 2.123 21.320 1.00 89.62 106 MET A C 1
ATOM 866 O O . MET A 1 106 ? -12.396 2.394 21.494 1.00 89.62 106 MET A O 1
ATOM 870 N N . GLU A 1 107 ? -10.760 1.640 20.163 1.00 87.69 107 GLU A N 1
ATOM 871 C CA . GLU A 1 107 ? -11.512 1.751 18.914 1.00 87.69 107 GLU A CA 1
ATOM 872 C C . GLU A 1 107 ? -11.834 0.397 18.266 1.00 87.69 107 GLU A C 1
ATOM 874 O O . GLU A 1 107 ? -12.930 0.227 17.724 1.00 87.69 107 GLU A O 1
ATOM 879 N N . GLU A 1 108 ? -10.937 -0.593 18.356 1.00 88.94 108 GLU A N 1
ATOM 880 C CA . GLU A 1 108 ? -11.063 -1.882 17.655 1.00 88.94 108 GLU A CA 1
ATOM 881 C C . GLU A 1 108 ? -12.384 -2.601 17.968 1.00 88.94 108 GLU A C 1
ATOM 883 O O . GLU A 1 108 ? -13.053 -3.106 17.064 1.00 88.94 108 GLU A O 1
ATOM 888 N N . LEU A 1 109 ? -12.799 -2.643 19.238 1.00 87.44 109 LEU A N 1
ATOM 889 C CA . LEU A 1 109 ? -14.049 -3.304 19.630 1.00 87.44 109 LEU A CA 1
ATOM 890 C C . LEU A 1 109 ? -15.275 -2.630 19.006 1.00 87.44 109 LEU A C 1
ATOM 892 O O . LEU A 1 109 ? -16.211 -3.309 18.579 1.00 87.44 109 LEU A O 1
ATOM 896 N N . THR A 1 110 ? -15.278 -1.302 18.940 1.00 86.38 110 THR A N 1
ATOM 897 C CA . THR A 1 110 ? -16.372 -0.533 18.339 1.00 86.38 110 THR A CA 1
ATOM 898 C C . THR A 1 110 ? -16.375 -0.699 16.821 1.00 86.38 110 THR A C 1
ATOM 900 O O . THR A 1 110 ? -17.439 -0.923 16.237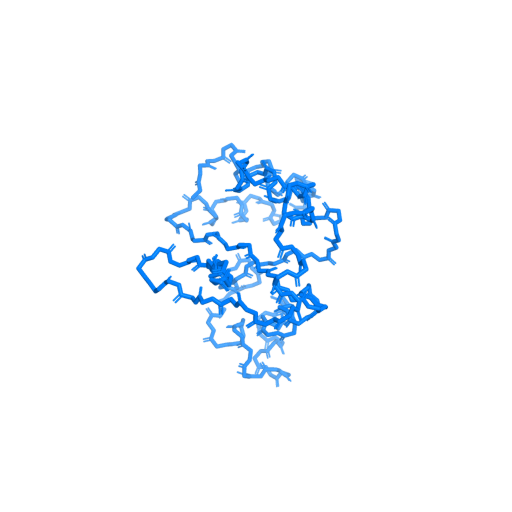 1.00 86.38 110 THR A O 1
ATOM 903 N N . PHE A 1 111 ? -15.187 -0.695 16.205 1.00 87.06 111 PHE A N 1
ATOM 904 C CA . PHE A 1 111 ? -14.985 -1.007 14.792 1.00 87.06 111 PHE A CA 1
ATOM 905 C C . PHE A 1 111 ? -15.549 -2.391 14.434 1.00 87.06 111 PHE A C 1
ATOM 907 O O . PHE A 1 111 ? -16.395 -2.510 13.547 1.00 87.06 111 PHE A O 1
ATOM 914 N N . ARG A 1 112 ? -15.168 -3.435 15.183 1.00 86.06 112 ARG A N 1
ATOM 915 C CA . ARG A 1 112 ? -15.625 -4.822 14.969 1.00 86.06 112 ARG A CA 1
ATOM 916 C C . ARG A 1 112 ? -17.133 -5.005 15.158 1.00 86.06 112 ARG A C 1
ATOM 918 O O . ARG A 1 112 ? -17.719 -5.887 14.543 1.00 86.06 112 ARG A O 1
ATOM 925 N N . ARG A 1 113 ? -17.780 -4.168 15.974 1.00 87.94 113 ARG A N 1
ATOM 926 C CA . ARG A 1 113 ? -19.244 -4.160 16.163 1.00 87.94 113 ARG A CA 1
ATOM 927 C C . ARG A 1 113 ? -20.002 -3.438 15.042 1.00 87.94 113 ARG A C 1
ATOM 929 O O . ARG A 1 113 ? -21.223 -3.336 15.124 1.00 87.94 113 ARG A O 1
ATOM 936 N N . GLY A 1 114 ? -19.307 -2.906 14.034 1.00 81.62 114 GLY A N 1
ATOM 937 C CA . GLY A 1 114 ? -19.913 -2.192 12.907 1.00 81.62 114 GLY A CA 1
ATOM 938 C C . GLY A 1 114 ? -20.489 -0.820 13.269 1.00 81.62 114 GLY A C 1
ATOM 939 O O . GLY A 1 114 ? -21.217 -0.233 12.474 1.00 81.62 114 GLY A O 1
ATOM 940 N N . LYS A 1 115 ? -20.174 -0.282 14.455 1.00 82.12 115 LYS A N 1
ATOM 941 C CA . LYS A 1 115 ? -20.649 1.033 14.916 1.00 82.12 115 LYS A CA 1
ATOM 942 C C . LYS A 1 115 ? -19.721 2.148 14.433 1.00 82.12 115 LYS A C 1
ATOM 944 O O . LYS A 1 115 ? -19.151 2.887 15.234 1.00 82.12 115 LYS A O 1
ATOM 949 N N . VAL A 1 116 ? -19.534 2.223 13.120 1.00 84.19 116 VAL A N 1
ATOM 950 C CA . VAL A 1 116 ? -18.605 3.160 12.480 1.00 84.19 116 VAL A CA 1
ATOM 951 C C . VAL A 1 116 ? -19.335 3.950 11.407 1.00 84.19 116 VAL A C 1
ATOM 953 O O . VAL A 1 116 ? -20.066 3.378 10.600 1.00 84.19 116 VAL A O 1
ATOM 956 N N . GLN A 1 117 ? -19.137 5.263 11.396 1.00 84.88 117 GLN A N 1
ATOM 957 C CA . GLN A 1 117 ? -19.673 6.150 10.368 1.00 84.88 117 GLN A CA 1
ATOM 958 C C . GLN A 1 117 ? -18.523 6.755 9.568 1.00 84.88 117 GLN A C 1
ATOM 960 O O . GLN A 1 117 ? -17.509 7.157 10.134 1.00 84.88 117 GLN A O 1
ATOM 965 N N . PHE A 1 118 ? -18.669 6.804 8.243 1.00 87.12 118 PHE A N 1
ATOM 966 C CA . PHE A 1 118 ? -17.674 7.405 7.359 1.00 87.12 118 PHE A CA 1
ATOM 967 C C . PHE A 1 118 ? -17.960 8.896 7.168 1.00 87.12 118 PHE A C 1
ATOM 969 O O . PHE A 1 118 ? -18.998 9.270 6.614 1.00 87.12 118 PHE A O 1
ATOM 976 N N . ASN A 1 119 ? -17.027 9.746 7.591 1.00 87.94 119 ASN A N 1
ATOM 977 C CA . ASN A 1 119 ? -17.038 11.164 7.267 1.00 87.94 119 ASN A CA 1
ATOM 978 C C . ASN A 1 119 ? -16.427 11.367 5.871 1.00 87.94 119 ASN A C 1
ATOM 980 O O . ASN A 1 119 ? -15.226 11.181 5.675 1.00 87.94 119 ASN A O 1
ATOM 984 N N . LYS A 1 120 ? -17.258 11.780 4.907 1.00 87.31 120 LYS A N 1
ATOM 985 C CA . LYS A 1 120 ? -16.848 11.992 3.509 1.00 87.31 120 LYS A CA 1
ATOM 986 C C . LYS A 1 120 ? -15.950 13.212 3.299 1.00 87.31 120 LYS A C 1
ATOM 988 O O . LYS A 1 120 ? -15.217 13.235 2.321 1.00 87.31 120 LYS A O 1
ATOM 993 N N . GLU A 1 121 ? -16.021 14.213 4.171 1.00 87.50 121 GLU A N 1
ATOM 994 C CA . GLU A 1 121 ? -15.220 15.439 4.054 1.00 87.50 121 GLU A CA 1
ATOM 995 C C . GLU A 1 121 ? -13.796 15.206 4.551 1.00 87.50 121 GLU A C 1
ATOM 997 O O . GLU A 1 121 ? -12.828 15.644 3.938 1.00 87.50 121 GLU A O 1
ATOM 1002 N N . GLN A 1 122 ? -13.674 14.472 5.656 1.00 83.50 122 GLN A N 1
ATOM 1003 C CA . GLN A 1 122 ? -12.394 14.196 6.304 1.00 83.50 122 GLN A CA 1
ATOM 1004 C C . GLN A 1 122 ? -11.754 12.882 5.838 1.00 83.50 122 GLN A C 1
ATOM 1006 O O . GLN A 1 122 ? -10.604 12.621 6.173 1.00 83.50 122 GLN A O 1
ATOM 1011 N N . PHE A 1 123 ? -12.487 12.046 5.094 1.00 84.00 123 PHE A N 1
ATOM 1012 C CA . PHE A 1 123 ? -12.074 10.695 4.700 1.00 84.00 123 PHE A CA 1
ATOM 1013 C C . PHE A 1 123 ? -11.666 9.804 5.888 1.00 84.00 123 PHE A C 1
ATOM 1015 O O . PHE A 1 123 ? -10.824 8.915 5.757 1.00 84.00 123 PHE A O 1
ATOM 1022 N N . ILE A 1 124 ? -12.302 10.006 7.045 1.00 85.38 124 ILE A N 1
ATOM 1023 C CA . ILE A 1 124 ? -12.073 9.220 8.262 1.00 85.38 124 ILE A CA 1
ATOM 1024 C C . ILE A 1 124 ? -13.342 8.502 8.699 1.00 85.38 124 ILE A C 1
ATOM 1026 O O . ILE A 1 124 ? -14.461 8.973 8.490 1.00 85.38 124 ILE A O 1
ATOM 1030 N N . HIS A 1 125 ? -13.157 7.363 9.352 1.00 84.56 125 HIS A N 1
ATOM 1031 C CA . HIS A 1 125 ? -14.223 6.703 10.085 1.00 84.56 125 HIS A CA 1
ATOM 1032 C C . HIS A 1 125 ? -14.222 7.209 11.528 1.00 84.56 125 HIS A C 1
ATOM 1034 O O . HIS A 1 125 ? -13.166 7.262 12.154 1.00 84.56 125 HIS A O 1
ATOM 1040 N N . PHE A 1 126 ? -15.389 7.578 12.051 1.00 82.50 126 PHE A N 1
ATOM 1041 C CA . PHE A 1 126 ? -15.555 7.984 13.445 1.00 82.50 126 PHE A CA 1
ATOM 1042 C C . PHE A 1 126 ? -16.570 7.094 14.159 1.00 82.50 126 PHE A C 1
ATOM 1044 O O . PHE A 1 126 ? -17.447 6.474 13.546 1.00 82.50 126 PHE A O 1
ATOM 1051 N N . TYR A 1 127 ? -16.434 7.036 15.480 1.00 78.56 127 TYR A N 1
ATOM 1052 C CA . TYR A 1 127 ? -17.231 6.179 16.345 1.00 78.56 127 TYR A CA 1
ATOM 1053 C C . TYR A 1 127 ? -18.291 7.011 17.044 1.00 78.56 127 TYR A C 1
ATOM 1055 O O . TYR A 1 127 ? -17.980 7.902 17.835 1.00 78.56 127 TYR A O 1
ATOM 1063 N N . THR A 1 128 ? -19.556 6.685 16.818 1.00 67.50 128 THR A N 1
ATOM 1064 C CA . THR A 1 128 ? -20.626 7.198 17.669 1.00 67.50 128 THR A CA 1
ATOM 1065 C C . THR A 1 128 ? -20.582 6.418 18.977 1.00 67.50 128 THR A C 1
ATOM 1067 O O . THR A 1 128 ? 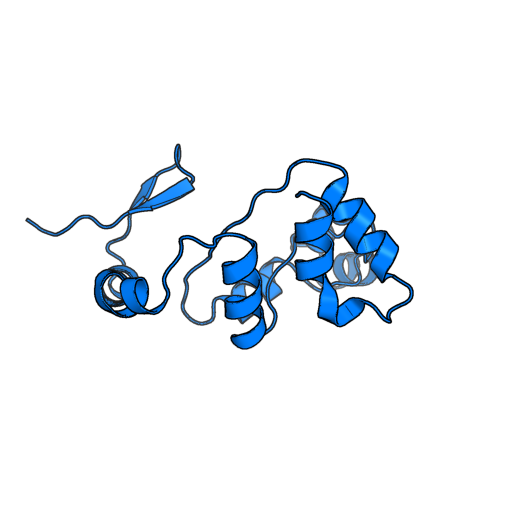-20.922 5.230 19.003 1.00 67.50 128 THR A O 1
ATOM 1070 N N . HIS A 1 129 ? -20.131 7.056 20.057 1.00 61.03 129 HIS A N 1
ATOM 1071 C CA . HIS A 1 129 ? -20.340 6.498 21.389 1.00 61.03 129 HIS A CA 1
ATOM 1072 C C . HIS A 1 129 ? -21.855 6.438 21.596 1.00 61.03 129 HIS A C 1
ATOM 1074 O O . HIS A 1 129 ? -22.547 7.433 21.388 1.00 61.03 129 HIS A O 1
ATOM 1080 N N . GLY A 1 130 ? -22.376 5.241 21.875 1.00 56.25 130 GLY A N 1
ATOM 1081 C CA . GLY A 1 130 ? -23.792 5.088 22.191 1.00 56.25 130 GLY A CA 1
ATOM 1082 C C . GLY A 1 130 ? -24.132 5.989 23.373 1.00 56.25 130 GLY A C 1
ATOM 1083 O O . GLY A 1 130 ? -23.363 6.027 24.334 1.00 56.25 130 GLY A O 1
ATOM 1084 N N . SER A 1 131 ? -25.229 6.733 23.244 1.00 40.44 131 SER A N 1
ATOM 1085 C CA . SER A 1 131 ? -25.897 7.389 24.371 1.00 40.44 131 SER A CA 1
ATOM 1086 C C . SER A 1 131 ? -26.328 6.356 25.405 1.00 40.44 131 SER A C 1
ATOM 1088 O O . SER A 1 131 ? -26.613 5.204 24.994 1.00 40.44 131 SER A O 1
#

pLDDT: mean 91.95, std 7.73, range [40.44, 98.44]

Nearest PDB structures (foldseek):
  7jrj-assembly1_K  TM=8.642E-01  e=3.310E-08  Chlamydomonas reinhardtii
  7jtk-assembly1_i  TM=8.566E-01  e=5.802E-08  Chlamydomonas reinhardtii
  3zto-assembly1_A  TM=8.441E-01  e=1.310E-06  Aquifex aeolicus
  8j07-assembly1_y  TM=8.463E-01  e=6.226E-06  Homo sapiens
  8x2u-assembly1_M  TM=8.185E-01  e=8.504E-06  Mus musculus

Organism: NCBI:txid506608

Mean predicted aligned error: 4.35 Å

Secondary structure (DSSP, 8-state):
--HHHHHHHTGGGTTSTTHHHHHHHHTSS---------TTHHHHHHHHH--S-HHHHHHH-TTSHHHHH--BTTB-S----SSHHHHHHHHHHH-TT--HHHHHHHTHHHHHTT-EEEETTTTEEEE----

Radius of gyration: 16.66 Å; Cα contacts (8 Å, |Δi|>4): 134; chains: 1; bounding box: 46×28×43 Å

Foldseek 3Di:
DDLVLQCQLCVVCPVPPCSVVLSCVPHVDDDDDDDDDDVVRQVVLDLQQADLAQVVCCVPPVRHQQVPQNDGSSRRPDDGANDPVSVVSNCCSPVVVDDPVCCVVPPVVQVVVVQWDQDPVVRDIDHDDDD

Sequence (131 aa):
MKLEQAERFYNEHKSKFFYNRLVTFMTSGPSEAYLLAREDAIAVWRCLMGPTKVFKCQLSHPNTIRAKHGLTDTRNATHGSDSDESVRREVGIMIPQFCFEHWKQMEELTFRRGKVQFNKEQFIHFYTHGS